Protein AF-A0A2U3ES03-F1 (afdb_monomer_lite)

Sequence (64 aa):
MSKNTTYREVATMAARSETDGNYSQAALLWCTASTLAKNTTNGAWCQNRAELCERKRASDAGPR

Radius of gyration: 12.33 Å; chains: 1; bounding box: 39×16×37 Å

Secondary structure (DSSP, 8-state):
------HHHHHHHHHHHHHTT-HHHHHHHHHHHHHH-SSHHHHHHHHHHHHHHHHHHHHHTS--

Structure (mmCIF, N/CA/C/O backbone):
data_AF-A0A2U3ES03-F1
#
_entry.id   AF-A0A2U3ES03-F1
#
loop_
_atom_site.group_PDB
_atom_site.id
_atom_site.type_symbol
_atom_site.label_atom_id
_atom_site.label_alt_id
_atom_site.label_comp_id
_atom_site.label_asym_id
_atom_site.label_entity_id
_atom_site.label_seq_id
_atom_site.pdbx_PDB_ins_code
_atom_site.Cartn_x
_atom_site.Cartn_y
_atom_site.Cartn_z
_atom_site.occupancy
_atom_site.B_iso_or_equiv
_atom_site.auth_seq_id
_atom_site.auth_comp_id
_atom_site.auth_asym_id
_atom_site.auth_atom_id
_atom_site.pdbx_PDB_model_num
ATOM 1 N N . MET A 1 1 ? -23.589 10.023 -0.075 1.00 37.62 1 MET A N 1
ATOM 2 C CA . MET A 1 1 ? -22.635 8.909 -0.281 1.00 37.62 1 MET A CA 1
ATOM 3 C C . MET A 1 1 ? -21.557 9.008 0.784 1.00 37.62 1 MET A C 1
ATOM 5 O O . MET A 1 1 ? -20.673 9.846 0.657 1.00 37.62 1 MET A O 1
ATOM 9 N N . SER A 1 2 ? -21.662 8.227 1.857 1.00 44.38 2 SER A N 1
ATOM 10 C CA . SER A 1 2 ? -20.687 8.248 2.954 1.00 44.38 2 SER A CA 1
ATOM 11 C C . SER A 1 2 ? -19.433 7.485 2.533 1.00 44.38 2 SER A C 1
ATOM 13 O O . SER A 1 2 ? -19.319 6.283 2.745 1.00 44.38 2 SER A O 1
ATOM 15 N N . LYS A 1 3 ? -18.515 8.182 1.861 1.00 49.06 3 LYS A N 1
ATOM 16 C CA . LYS A 1 3 ? -17.207 7.656 1.459 1.00 49.06 3 LYS A CA 1
ATOM 17 C C . LYS A 1 3 ? -16.268 7.683 2.663 1.00 49.06 3 LYS A C 1
ATOM 19 O O . LYS A 1 3 ? -15.371 8.511 2.747 1.00 49.06 3 LYS A O 1
ATOM 24 N N . ASN A 1 4 ? -16.484 6.775 3.609 1.00 57.25 4 ASN A N 1
ATOM 25 C CA . ASN A 1 4 ? -15.421 6.382 4.524 1.00 57.25 4 ASN A CA 1
ATOM 26 C C . ASN A 1 4 ? -14.516 5.421 3.751 1.00 57.25 4 ASN A C 1
ATOM 28 O O . ASN A 1 4 ? -14.619 4.210 3.925 1.00 57.25 4 ASN A O 1
ATOM 32 N N . THR A 1 5 ? -13.679 5.957 2.858 1.00 65.06 5 THR A N 1
ATOM 33 C CA . THR A 1 5 ? -12.692 5.165 2.118 1.00 65.06 5 THR A CA 1
ATOM 34 C C . THR A 1 5 ? -11.756 4.528 3.142 1.00 65.06 5 THR A C 1
ATOM 36 O O . THR A 1 5 ? -10.874 5.176 3.702 1.00 65.06 5 THR A O 1
ATOM 39 N N . THR A 1 6 ? -12.022 3.273 3.493 1.00 79.62 6 THR A N 1
ATOM 40 C CA . THR A 1 6 ? -11.247 2.564 4.516 1.00 79.62 6 THR A CA 1
ATOM 41 C C . THR A 1 6 ? -9.954 2.042 3.908 1.00 79.62 6 THR A C 1
ATOM 43 O O . THR A 1 6 ? -9.880 1.818 2.699 1.00 79.62 6 THR A O 1
ATOM 46 N N . TYR A 1 7 ? -8.952 1.759 4.749 1.00 83.62 7 TYR A N 1
ATOM 47 C CA . TYR A 1 7 ? -7.717 1.096 4.309 1.00 83.62 7 TYR A CA 1
ATOM 48 C C . TYR A 1 7 ? -8.005 -0.144 3.439 1.00 83.62 7 TYR A C 1
ATOM 50 O O . TYR A 1 7 ? -7.257 -0.429 2.514 1.00 83.62 7 TYR A O 1
ATOM 58 N N . ARG A 1 8 ? -9.122 -0.848 3.692 1.00 83.88 8 ARG A N 1
ATOM 59 C CA . ARG A 1 8 ? -9.553 -2.033 2.943 1.00 83.88 8 ARG A CA 1
ATOM 60 C C . ARG A 1 8 ? -9.923 -1.722 1.493 1.00 83.88 8 ARG A C 1
ATOM 62 O O . ARG A 1 8 ? -9.591 -2.508 0.611 1.00 83.88 8 ARG A O 1
ATOM 69 N N . GLU A 1 9 ? -10.594 -0.603 1.233 1.00 88.62 9 GLU A N 1
ATOM 70 C CA . GLU A 1 9 ? -10.932 -0.200 -0.139 1.00 88.62 9 GLU A CA 1
ATOM 71 C C . GLU A 1 9 ? -9.682 0.211 -0.910 1.00 88.62 9 GLU A C 1
ATOM 73 O O . GLU A 1 9 ? -9.461 -0.267 -2.021 1.00 88.62 9 GLU A O 1
ATOM 78 N N . VAL A 1 10 ? -8.817 1.011 -0.281 1.00 90.69 10 VAL A N 1
ATOM 79 C CA . VAL A 1 10 ? -7.550 1.435 -0.887 1.00 90.69 10 VAL A CA 1
ATOM 80 C C . VAL A 1 10 ? -6.639 0.231 -1.149 1.00 90.69 10 VAL A C 1
ATOM 82 O O . VAL A 1 10 ? -6.099 0.108 -2.242 1.00 90.69 10 VAL A O 1
ATOM 85 N N . ALA A 1 11 ? -6.548 -0.714 -0.209 1.00 89.00 11 ALA A N 1
ATOM 86 C CA . ALA A 1 11 ? -5.821 -1.972 -0.385 1.00 89.00 11 ALA A CA 1
ATOM 87 C C . ALA A 1 11 ? -6.409 -2.844 -1.510 1.00 89.00 11 ALA A C 1
ATOM 89 O O . ALA A 1 11 ? -5.668 -3.467 -2.266 1.00 89.00 11 ALA A O 1
ATOM 90 N N . THR A 1 12 ? -7.738 -2.871 -1.663 1.00 91.62 12 THR A N 1
ATOM 91 C CA . THR A 1 12 ? -8.399 -3.597 -2.762 1.00 91.62 12 THR A CA 1
ATOM 92 C C . THR A 1 12 ? -8.070 -2.966 -4.114 1.00 91.62 12 THR A C 1
ATOM 94 O O . THR A 1 12 ? -7.796 -3.678 -5.080 1.00 91.62 12 THR A O 1
ATOM 97 N N . MET A 1 13 ? -8.064 -1.633 -4.192 1.00 91.69 13 MET A N 1
ATOM 98 C CA . MET A 1 13 ? -7.634 -0.916 -5.392 1.00 91.69 13 MET A CA 1
ATOM 99 C C . MET A 1 13 ? -6.154 -1.173 -5.690 1.00 91.69 13 MET A C 1
ATOM 101 O O . MET A 1 13 ? -5.814 -1.440 -6.838 1.00 91.69 13 MET A O 1
ATOM 105 N N . ALA A 1 14 ? -5.295 -1.165 -4.666 1.00 91.44 14 ALA A N 1
ATOM 106 C CA . ALA A 1 14 ? -3.868 -1.437 -4.810 1.00 91.44 14 ALA A CA 1
ATOM 107 C C . ALA A 1 14 ? -3.616 -2.8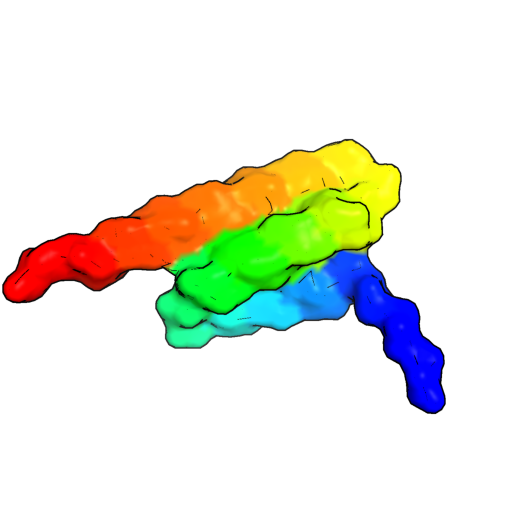38 -5.390 1.00 91.44 14 ALA A C 1
ATOM 109 O O . ALA A 1 14 ? -2.902 -2.975 -6.380 1.00 91.44 14 ALA A O 1
ATOM 110 N N . ALA A 1 15 ? -4.290 -3.857 -4.847 1.00 91.62 15 ALA A N 1
ATOM 111 C CA . ALA A 1 15 ? -4.198 -5.236 -5.327 1.00 91.62 15 ALA A CA 1
ATOM 112 C C . ALA A 1 15 ? -4.689 -5.403 -6.776 1.00 91.62 15 ALA A C 1
ATOM 114 O O . ALA A 1 15 ? -4.127 -6.185 -7.546 1.00 91.62 15 ALA A O 1
ATOM 115 N N . ARG A 1 16 ? -5.723 -4.649 -7.174 1.00 93.62 16 ARG A N 1
ATOM 116 C CA . ARG A 1 16 ? -6.173 -4.607 -8.572 1.00 93.62 16 ARG A CA 1
ATOM 117 C C . ARG A 1 16 ? -5.109 -3.997 -9.479 1.00 93.62 16 ARG A C 1
ATOM 119 O O . ARG A 1 16 ? -4.813 -4.585 -10.511 1.00 93.62 16 ARG A O 1
ATOM 126 N N . SER A 1 17 ? -4.495 -2.886 -9.074 1.00 91.56 17 SER A N 1
ATOM 127 C CA . SER A 1 17 ? -3.397 -2.269 -9.825 1.00 91.56 17 SER A CA 1
ATOM 128 C C . SER A 1 17 ? -2.173 -3.185 -9.943 1.00 91.56 17 SER A C 1
ATOM 130 O O . SER A 1 17 ? -1.556 -3.215 -11.000 1.00 91.56 17 SER A O 1
ATOM 132 N N . GLU A 1 18 ? -1.847 -3.984 -8.919 1.00 88.62 18 GLU A N 1
ATO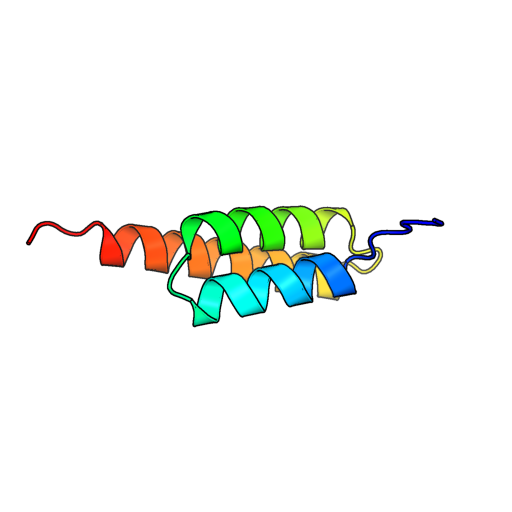M 133 C CA . GLU A 1 18 ? -0.785 -5.005 -9.014 1.00 88.62 18 GLU A CA 1
ATOM 134 C C . GLU A 1 18 ? -1.100 -6.088 -10.048 1.00 88.62 18 GLU A C 1
ATOM 136 O O . GLU A 1 18 ? -0.202 -6.550 -10.747 1.00 88.62 18 GLU A O 1
ATOM 141 N N . THR A 1 19 ? -2.369 -6.494 -10.134 1.00 89.81 19 THR A N 1
ATOM 142 C CA . THR A 1 19 ? -2.830 -7.518 -11.085 1.00 89.81 19 THR A CA 1
ATOM 143 C C . THR A 1 19 ? -2.818 -6.993 -12.519 1.00 89.81 19 THR A C 1
ATOM 145 O O . THR A 1 19 ? -2.504 -7.730 -13.445 1.00 89.81 19 THR A O 1
ATOM 148 N N . ASP A 1 20 ? -3.117 -5.708 -12.687 1.00 89.81 20 ASP A N 1
ATOM 149 C CA . ASP A 1 20 ? -3.099 -4.999 -13.968 1.00 89.81 20 ASP A CA 1
ATOM 150 C C . ASP A 1 20 ? -1.668 -4.692 -14.464 1.00 89.81 20 ASP A C 1
ATOM 152 O O . ASP A 1 20 ? -1.481 -4.203 -15.571 1.00 89.81 20 ASP A O 1
ATOM 156 N N . GLY A 1 21 ? -0.638 -4.965 -13.650 1.00 87.56 21 GLY A N 1
ATOM 157 C CA . GLY A 1 21 ? 0.757 -4.612 -13.950 1.00 87.56 21 GLY A CA 1
ATOM 158 C C . GLY A 1 21 ? 1.092 -3.138 -13.686 1.00 87.56 21 GLY A C 1
ATOM 159 O O . GLY A 1 21 ? 2.231 -2.707 -13.849 1.00 87.56 21 GLY A O 1
ATOM 160 N N . ASN A 1 22 ? 0.126 -2.360 -13.195 1.00 89.69 22 ASN A N 1
ATOM 161 C CA . ASN A 1 22 ? 0.270 -0.951 -12.845 1.00 89.69 22 ASN A CA 1
ATOM 162 C C . ASN A 1 22 ? 0.901 -0.769 -11.453 1.00 89.69 22 ASN A C 1
ATOM 164 O O . ASN A 1 22 ? 0.316 -0.198 -10.524 1.00 89.69 22 ASN A O 1
ATOM 168 N N . TYR A 1 23 ? 2.146 -1.229 -11.312 1.00 88.69 23 TYR A N 1
ATOM 169 C CA . TYR A 1 23 ? 2.888 -1.194 -10.049 1.00 88.69 23 TYR A CA 1
ATOM 170 C C . TYR A 1 23 ? 3.137 0.227 -9.520 1.00 88.69 23 TYR A C 1
ATOM 172 O O . TYR A 1 23 ? 3.187 0.433 -8.307 1.00 88.69 23 TYR A O 1
ATOM 180 N N . SER A 1 24 ? 3.223 1.227 -10.403 1.00 87.94 24 SER A N 1
ATOM 181 C CA . SER A 1 24 ? 3.335 2.646 -10.031 1.00 87.94 24 SER A CA 1
ATOM 182 C C . SER A 1 24 ? 2.141 3.114 -9.197 1.00 87.94 24 SER A C 1
ATOM 184 O O . SER A 1 24 ? 2.305 3.708 -8.131 1.00 87.94 24 SER A O 1
ATOM 186 N N . GLN A 1 25 ? 0.929 2.811 -9.666 1.00 90.44 25 GLN A N 1
ATOM 187 C CA . GLN A 1 25 ? -0.305 3.187 -8.983 1.00 90.44 25 GLN A CA 1
ATOM 188 C C . GLN A 1 25 ? -0.548 2.305 -7.756 1.00 90.44 25 GLN A C 1
ATOM 190 O O . GLN A 1 25 ? -0.988 2.803 -6.720 1.00 90.44 25 GLN A O 1
ATOM 195 N N . ALA A 1 26 ? -0.193 1.020 -7.834 1.00 91.75 26 ALA A N 1
ATOM 196 C CA . ALA A 1 26 ? -0.249 0.118 -6.692 1.00 91.75 26 ALA A CA 1
ATOM 197 C C . ALA A 1 26 ? 0.597 0.615 -5.511 1.00 91.75 26 ALA A C 1
ATOM 199 O O . ALA A 1 26 ? 0.104 0.631 -4.388 1.00 91.75 26 ALA A O 1
ATOM 200 N N . ALA A 1 27 ? 1.832 1.072 -5.749 1.00 91.94 27 ALA A N 1
ATOM 201 C CA . ALA A 1 27 ? 2.712 1.573 -4.691 1.00 91.94 27 ALA A CA 1
ATOM 202 C C . ALA A 1 27 ? 2.113 2.786 -3.956 1.00 91.94 27 ALA A C 1
ATOM 204 O O . ALA A 1 27 ? 2.095 2.828 -2.724 1.00 91.94 27 ALA A O 1
ATOM 205 N N . LEU A 1 28 ? 1.554 3.740 -4.707 1.00 91.69 28 LEU A N 1
ATOM 206 C CA . LEU A 1 28 ? 0.860 4.908 -4.153 1.00 91.69 28 LEU A CA 1
ATOM 207 C C . LEU A 1 28 ? -0.362 4.512 -3.316 1.00 91.69 28 LEU A C 1
ATOM 209 O O . LEU A 1 28 ? -0.565 5.034 -2.216 1.00 91.69 28 LEU A O 1
ATOM 213 N N . LEU A 1 29 ? -1.166 3.570 -3.814 1.00 93.56 29 LEU A N 1
ATOM 214 C CA . LEU A 1 29 ? -2.344 3.077 -3.103 1.00 93.56 29 LEU A CA 1
ATOM 215 C C . LEU A 1 29 ? -1.945 2.317 -1.834 1.00 93.56 29 LEU A C 1
ATOM 217 O O . LEU A 1 29 ? -2.539 2.541 -0.785 1.00 93.56 29 LEU A O 1
ATOM 221 N N . TRP A 1 30 ? -0.897 1.496 -1.877 1.00 93.56 30 TRP A N 1
ATOM 222 C CA . TRP A 1 30 ? -0.365 0.813 -0.699 1.00 93.56 30 TRP A CA 1
ATOM 223 C C . TRP A 1 30 ? 0.169 1.781 0.360 1.00 93.56 30 TRP A C 1
ATOM 225 O O . TRP A 1 30 ? -0.135 1.622 1.541 1.00 93.56 30 TRP A O 1
ATOM 235 N N . CYS A 1 31 ? 0.873 2.837 -0.049 1.00 92.31 31 CYS A N 1
ATOM 236 C CA . CYS A 1 31 ? 1.300 3.904 0.856 1.00 92.31 31 CYS A CA 1
ATOM 237 C C . CYS A 1 31 ? 0.098 4.645 1.471 1.00 92.31 31 CYS A C 1
ATOM 239 O O . CYS A 1 31 ? 0.043 4.897 2.669 1.00 92.31 31 CYS A O 1
ATOM 241 N N . THR A 1 32 ? -0.938 4.917 0.680 1.00 91.25 32 THR A N 1
ATOM 242 C CA . THR A 1 32 ? -2.168 5.541 1.193 1.00 91.25 32 THR A CA 1
ATOM 243 C C . THR A 1 32 ? -2.926 4.605 2.144 1.00 91.25 32 THR A C 1
ATOM 245 O O . THR A 1 32 ? -3.486 5.034 3.149 1.00 91.25 32 THR A O 1
ATOM 248 N N . ALA A 1 33 ? -2.932 3.299 1.875 1.00 90.88 33 ALA A N 1
ATOM 249 C CA . ALA A 1 33 ? -3.546 2.312 2.754 1.00 90.88 33 ALA A CA 1
ATOM 250 C C . ALA A 1 33 ? -2.795 2.188 4.089 1.00 90.88 33 ALA A C 1
ATOM 252 O O . ALA A 1 33 ? -3.441 1.962 5.114 1.00 90.88 33 ALA A O 1
ATOM 253 N N . SER A 1 34 ? -1.468 2.377 4.100 1.00 90.62 34 SER A N 1
ATOM 254 C CA . SER A 1 34 ? -0.675 2.336 5.332 1.00 90.62 34 SER A CA 1
ATOM 255 C C . SER A 1 34 ? -0.972 3.521 6.252 1.00 90.62 34 SER A C 1
ATOM 257 O O . SER A 1 34 ? -1.086 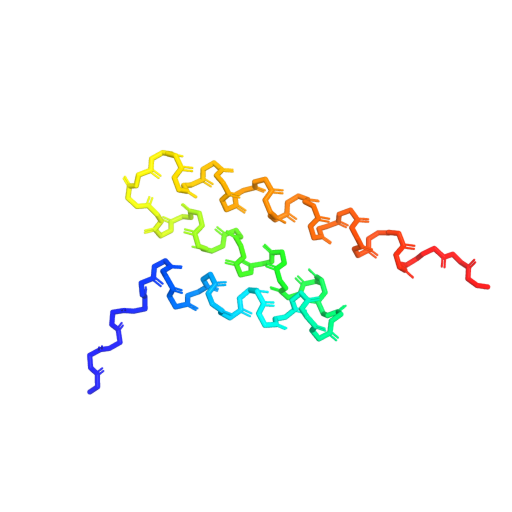3.323 7.459 1.00 90.62 34 SER A O 1
ATOM 259 N N . THR A 1 35 ? -1.192 4.721 5.704 1.00 88.38 35 THR A N 1
ATOM 260 C CA . THR A 1 35 ? -1.556 5.910 6.497 1.00 88.38 35 THR A CA 1
ATOM 261 C C . THR A 1 35 ? -2.990 5.850 7.027 1.00 88.38 35 THR A C 1
ATOM 263 O O . THR A 1 35 ? -3.283 6.385 8.094 1.00 88.38 35 THR A O 1
ATOM 266 N N . LEU A 1 36 ? -3.888 5.160 6.316 1.00 87.12 36 LEU A N 1
ATOM 267 C CA . LEU A 1 36 ? -5.270 4.916 6.745 1.00 87.12 36 LEU A CA 1
ATOM 268 C C . LEU A 1 36 ? -5.401 3.737 7.723 1.00 87.12 36 LEU A C 1
ATOM 270 O O . LEU A 1 36 ? -6.453 3.555 8.350 1.00 87.12 36 LEU A O 1
ATOM 274 N N . ALA A 1 37 ? -4.371 2.899 7.834 1.00 85.75 37 ALA A N 1
ATOM 275 C CA . ALA A 1 37 ? -4.374 1.753 8.722 1.00 85.75 37 ALA A CA 1
ATOM 276 C C . ALA A 1 37 ? -4.257 2.212 10.181 1.00 85.75 37 ALA A C 1
ATOM 278 O O . ALA A 1 37 ? -3.243 2.744 10.614 1.00 85.75 37 ALA A O 1
ATOM 279 N N . LYS A 1 38 ? -5.292 1.933 10.979 1.00 81.81 38 LYS A N 1
ATOM 280 C CA . LYS A 1 38 ? -5.278 2.209 12.427 1.00 81.81 38 LYS A CA 1
ATOM 281 C C . LYS A 1 38 ? -4.335 1.289 13.212 1.00 81.81 38 LYS A C 1
ATOM 283 O O . LYS A 1 38 ? -3.974 1.606 14.336 1.00 81.81 38 LYS A O 1
ATOM 288 N N . ASN A 1 39 ? -3.987 0.137 12.636 1.00 85.81 39 ASN A N 1
ATOM 289 C CA . ASN A 1 39 ? -3.129 -0.871 13.252 1.00 85.81 39 ASN A CA 1
ATOM 290 C C . ASN A 1 39 ? -1.735 -0.830 12.642 1.00 85.81 39 ASN A C 1
ATOM 292 O O . ASN A 1 39 ? -1.598 -0.928 11.421 1.00 85.81 39 ASN A O 1
ATOM 296 N N . THR A 1 40 ? -0.715 -0.821 13.496 1.00 87.50 40 THR A N 1
ATOM 297 C CA . THR A 1 40 ? 0.697 -0.852 13.096 1.00 87.50 40 THR A CA 1
ATOM 298 C C . THR A 1 40 ? 1.017 -2.048 12.202 1.00 87.50 40 THR A C 1
ATOM 300 O O . THR A 1 40 ? 1.721 -1.894 11.212 1.00 87.50 40 THR A O 1
ATOM 303 N N . THR A 1 41 ? 0.442 -3.225 12.475 1.00 89.06 41 THR A N 1
ATOM 304 C CA . THR A 1 41 ? 0.612 -4.425 11.636 1.00 89.06 41 THR A CA 1
ATOM 305 C C . THR A 1 41 ? 0.100 -4.211 10.214 1.00 89.06 41 THR A C 1
ATOM 307 O O . THR A 1 41 ? 0.782 -4.552 9.251 1.00 89.06 41 THR A O 1
ATOM 310 N N . ASN A 1 42 ? -1.082 -3.605 10.069 1.00 83.69 42 ASN A N 1
ATOM 311 C CA . ASN A 1 42 ? -1.662 -3.327 8.757 1.00 83.69 42 ASN A CA 1
ATOM 312 C C . ASN A 1 42 ? -0.877 -2.224 8.040 1.00 83.69 42 ASN A C 1
ATOM 314 O O . ASN A 1 42 ? -0.652 -2.333 6.839 1.00 83.69 42 ASN A O 1
ATOM 318 N N . GLY A 1 43 ? -0.426 -1.203 8.775 1.00 88.31 43 GLY A N 1
ATOM 319 C CA . GLY A 1 43 ? 0.441 -0.148 8.254 1.00 88.31 43 GLY A CA 1
ATOM 320 C C . GLY A 1 43 ? 1.751 -0.707 7.701 1.00 88.31 43 GLY A C 1
ATOM 321 O O . GLY A 1 43 ? 2.074 -0.472 6.539 1.00 88.31 43 GLY A O 1
ATOM 322 N N . ALA A 1 44 ? 2.447 -1.531 8.487 1.00 91.88 44 ALA A N 1
ATOM 323 C CA . ALA A 1 44 ? 3.693 -2.181 8.087 1.00 91.88 44 ALA A CA 1
ATOM 324 C C . ALA A 1 44 ? 3.500 -3.126 6.892 1.00 91.88 44 ALA A C 1
ATOM 326 O O . ALA A 1 44 ? 4.313 -3.134 5.969 1.00 91.88 44 ALA A O 1
ATOM 327 N N . TRP A 1 45 ? 2.404 -3.892 6.868 1.00 89.94 45 TRP A N 1
ATOM 328 C CA . TRP A 1 45 ? 2.085 -4.760 5.736 1.00 89.94 45 TRP A CA 1
ATOM 329 C C . TRP A 1 45 ? 1.861 -3.964 4.445 1.00 89.94 45 TRP A C 1
ATOM 331 O O . TRP A 1 45 ? 2.429 -4.296 3.404 1.00 89.94 45 TRP A O 1
ATOM 341 N N . CYS A 1 46 ? 1.086 -2.879 4.523 1.00 91.19 46 CYS A N 1
ATOM 342 C CA . CYS A 1 46 ? 0.847 -1.990 3.390 1.00 91.19 46 CYS A CA 1
ATOM 343 C C . CYS A 1 46 ? 2.147 -1.314 2.923 1.00 91.19 46 CYS A C 1
ATOM 345 O O . CYS A 1 46 ? 2.393 -1.217 1.726 1.00 91.19 46 CYS A O 1
ATOM 347 N N . GLN A 1 47 ? 3.014 -0.899 3.846 1.00 91.69 47 GLN A N 1
ATOM 348 C CA . GLN A 1 47 ? 4.289 -0.268 3.509 1.00 91.69 47 GLN A CA 1
ATOM 349 C C . GLN A 1 47 ? 5.252 -1.234 2.802 1.00 91.69 47 GLN A C 1
ATOM 351 O O . GLN A 1 47 ? 5.800 -0.890 1.760 1.00 91.69 47 GLN A O 1
ATOM 356 N N . ASN A 1 48 ? 5.359 -2.476 3.281 1.00 92.69 48 ASN A N 1
ATOM 357 C CA . ASN A 1 48 ? 6.160 -3.517 2.628 1.00 92.69 48 ASN A CA 1
ATOM 358 C C . ASN A 1 48 ? 5.643 -3.823 1.205 1.00 92.69 48 ASN A C 1
ATOM 360 O O . ASN A 1 48 ? 6.413 -3.931 0.250 1.00 92.69 48 ASN A O 1
ATOM 364 N N . ARG A 1 49 ? 4.315 -3.875 1.023 1.00 90.06 49 ARG A N 1
ATOM 365 C CA . ARG A 1 49 ? 3.688 -3.992 -0.306 1.00 90.06 49 ARG A CA 1
ATOM 366 C C . ARG A 1 49 ? 4.013 -2.806 -1.216 1.00 90.06 49 ARG A C 1
ATOM 368 O O . ARG A 1 49 ? 4.281 -3.026 -2.397 1.00 90.06 49 ARG A O 1
ATOM 375 N N . ALA A 1 50 ? 4.016 -1.581 -0.688 1.00 91.56 50 ALA A N 1
ATOM 376 C CA . ALA A 1 50 ? 4.386 -0.394 -1.453 1.00 91.56 50 ALA A CA 1
ATOM 377 C C . ALA A 1 50 ? 5.828 -0.499 -1.968 1.00 91.56 50 ALA A C 1
ATOM 379 O O . ALA A 1 50 ? 6.054 -0.359 -3.168 1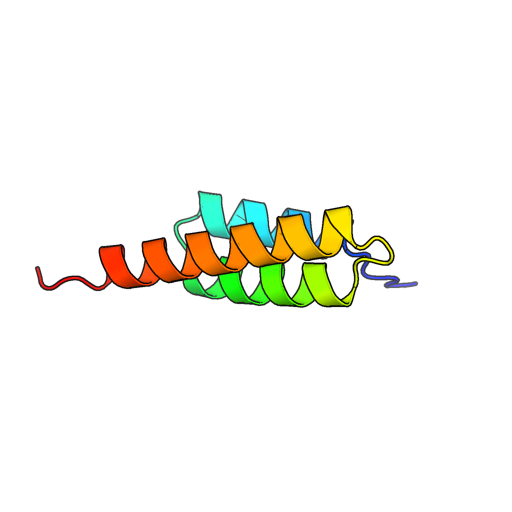.00 9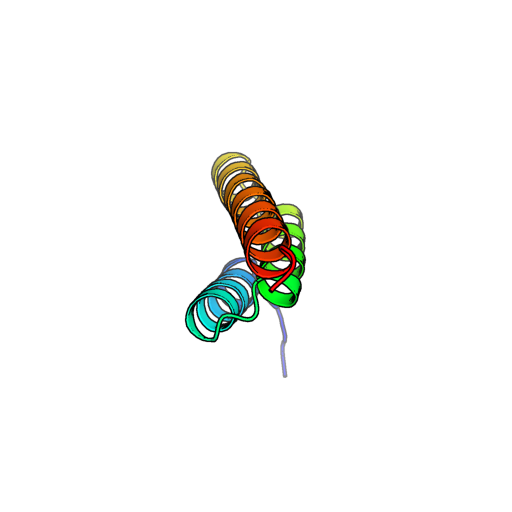1.56 50 ALA A O 1
ATOM 380 N N . GLU A 1 51 ? 6.775 -0.852 -1.096 1.00 91.31 51 GLU A N 1
ATOM 381 C CA . GLU A 1 51 ? 8.179 -1.055 -1.470 1.00 91.31 51 GLU A CA 1
ATOM 382 C C . GLU A 1 51 ? 8.350 -2.162 -2.518 1.00 91.31 51 GLU A C 1
ATOM 384 O O . GLU A 1 51 ? 9.132 -2.023 -3.460 1.00 91.31 51 GLU A O 1
ATOM 389 N N . LEU A 1 52 ? 7.606 -3.264 -2.391 1.00 89.19 52 LEU A N 1
ATOM 390 C CA . LEU A 1 52 ? 7.633 -4.345 -3.373 1.00 89.19 52 LEU A CA 1
ATOM 391 C C . LEU A 1 52 ? 7.125 -3.871 -4.739 1.00 89.19 52 LEU A C 1
ATOM 393 O O . LEU A 1 52 ? 7.756 -4.159 -5.756 1.00 89.19 52 LEU A O 1
ATOM 397 N N . CYS A 1 53 ? 6.026 -3.116 -4.767 1.00 88.94 53 CYS A N 1
ATOM 398 C CA . CYS A 1 53 ? 5.503 -2.521 -5.994 1.00 88.94 53 CYS A CA 1
ATOM 399 C C . CYS A 1 53 ? 6.502 -1.534 -6.614 1.00 88.94 53 CYS A C 1
ATOM 401 O O . CYS A 1 53 ? 6.707 -1.555 -7.824 1.00 88.94 53 CYS A O 1
ATOM 403 N N . GLU A 1 54 ? 7.192 -0.722 -5.812 1.00 88.25 54 GLU A N 1
ATOM 404 C CA . GLU A 1 54 ? 8.243 0.168 -6.317 1.00 88.25 54 GLU A CA 1
ATOM 405 C C . GLU A 1 54 ? 9.421 -0.596 -6.928 1.00 88.25 54 GLU A C 1
ATOM 407 O O . GLU A 1 54 ? 9.902 -0.232 -8.002 1.00 88.25 54 GLU A O 1
ATOM 412 N N . ARG A 1 55 ? 9.846 -1.702 -6.308 1.00 87.75 55 ARG A N 1
ATOM 413 C CA . ARG A 1 55 ? 10.885 -2.582 -6.869 1.00 87.75 55 ARG A CA 1
ATOM 414 C C . ARG A 1 55 ? 10.439 -3.237 -8.174 1.00 87.75 55 ARG A C 1
ATOM 416 O O . ARG A 1 55 ? 11.242 -3.356 -9.097 1.00 87.75 55 ARG A O 1
ATOM 423 N N . LYS A 1 56 ? 9.166 -3.641 -8.270 1.00 85.06 56 LYS A N 1
ATOM 424 C CA . LYS A 1 56 ? 8.573 -4.188 -9.501 1.00 85.06 56 LYS A CA 1
ATOM 425 C C . LYS A 1 56 ? 8.520 -3.141 -10.608 1.00 85.06 56 LYS A C 1
ATOM 427 O O . LYS A 1 56 ? 8.975 -3.437 -11.705 1.00 85.06 56 LYS A O 1
ATOM 432 N N . ARG A 1 57 ? 8.090 -1.911 -10.301 1.00 82.56 57 ARG A N 1
ATOM 433 C CA . ARG A 1 57 ? 8.152 -0.767 -11.226 1.00 82.56 57 ARG A CA 1
ATOM 434 C C . ARG A 1 57 ? 9.577 -0.535 -11.730 1.00 82.56 57 ARG A C 1
ATOM 436 O O . ARG A 1 57 ? 9.778 -0.353 -12.922 1.00 82.56 57 ARG A O 1
ATOM 443 N N . ALA A 1 58 ? 10.561 -0.538 -10.833 1.00 77.00 58 ALA A N 1
ATOM 444 C CA . ALA A 1 58 ? 11.959 -0.318 -11.194 1.00 77.00 58 ALA A CA 1
ATOM 445 C C . ALA A 1 58 ? 12.550 -1.463 -12.037 1.00 77.00 58 ALA A C 1
ATOM 447 O O . ALA A 1 58 ? 13.373 -1.205 -12.907 1.00 77.00 58 ALA A O 1
ATOM 448 N N . SER A 1 59 ? 12.124 -2.710 -11.802 1.00 68.62 59 SER A N 1
ATOM 449 C CA . SER A 1 59 ? 12.526 -3.860 -12.628 1.00 68.62 59 SER A CA 1
ATOM 450 C C . SER A 1 59 ? 11.858 -3.870 -14.004 1.00 68.62 59 SER A C 1
ATOM 452 O O . SER A 1 59 ? 12.494 -4.279 -14.967 1.00 68.62 59 SER A O 1
ATOM 454 N N . ASP A 1 60 ? 10.607 -3.417 -14.107 1.00 57.81 60 ASP A N 1
ATOM 455 C CA . ASP A 1 60 ? 9.896 -3.294 -15.388 1.00 57.81 60 ASP A CA 1
ATOM 456 C C . ASP A 1 60 ? 10.429 -2.120 -16.234 1.00 57.81 60 ASP A C 1
ATOM 458 O O . ASP A 1 60 ? 10.461 -2.186 -17.457 1.00 57.81 60 ASP A O 1
ATOM 462 N N . ALA A 1 61 ? 10.958 -1.081 -15.579 1.00 57.88 61 ALA A N 1
ATOM 463 C CA . ALA A 1 61 ? 11.625 0.057 -16.215 1.00 57.88 61 ALA A CA 1
ATOM 464 C C . ALA A 1 61 ? 13.100 -0.202 -16.610 1.00 57.88 61 ALA A C 1
ATOM 466 O O . ALA A 1 61 ? 13.825 0.744 -16.925 1.00 57.88 61 ALA A O 1
ATOM 467 N N . GLY A 1 62 ? 13.568 -1.457 -16.574 1.00 45.28 62 GLY A N 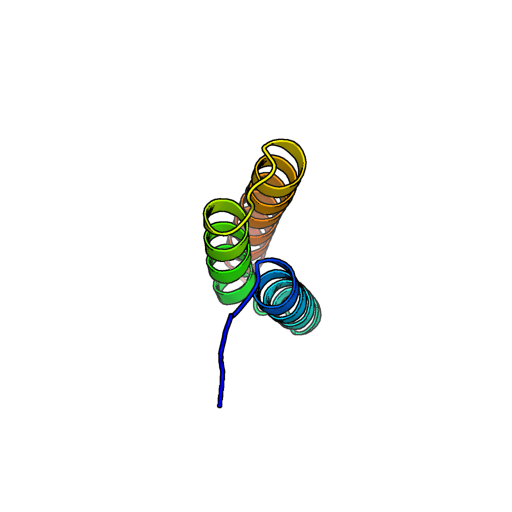1
ATOM 468 C CA . GLY A 1 62 ? 14.893 -1.841 -17.072 1.00 45.28 62 GLY A CA 1
ATOM 469 C C . GLY A 1 62 ? 14.972 -1.766 -18.608 1.00 45.28 62 GLY A C 1
ATOM 470 O O . GLY A 1 62 ? 13.975 -2.042 -19.276 1.00 45.28 62 GLY A O 1
ATOM 471 N N . PRO A 1 63 ? 16.126 -1.384 -19.192 1.00 53.12 63 PRO A N 1
ATOM 472 C CA . PRO A 1 63 ? 16.223 -1.063 -20.613 1.00 53.12 63 PRO A CA 1
ATOM 473 C C . PRO A 1 63 ? 16.007 -2.323 -21.462 1.00 53.12 63 PRO A C 1
ATOM 475 O O . PRO A 1 63 ? 16.762 -3.289 -21.341 1.00 53.12 63 PRO A O 1
ATOM 478 N N . ARG A 1 64 ? 14.967 -2.312 -22.303 1.00 47.66 64 ARG A N 1
ATOM 479 C CA . ARG A 1 64 ? 14.860 -3.220 -23.453 1.00 47.66 64 ARG A CA 1
ATOM 480 C C . ARG A 1 64 ? 15.787 -2.766 -24.569 1.00 47.66 64 ARG A C 1
ATOM 482 O O . ARG A 1 64 ? 15.925 -1.534 -24.739 1.00 47.66 64 ARG A O 1
#

pLDDT: mean 82.77, std 14.38, range [37.62, 93.62]

Foldseek 3Di:
DPPPVALVNLQVVLVVCVVVLVLVSSLVSLCVSLVRDPDVVSNVVSNVSSVVSVVSVVVVPPDD